Protein AF-A0A1M6JNC5-F1 (afdb_monomer_lite)

Radius of gyration: 17.77 Å; chains: 1; bounding box: 37×22×51 Å

Foldseek 3Di:
DVVVCVQPAALALVSLQVQLLVQLQVCLVVVLVVCCVPPVLADPDPLVVQLVVCVVVVDDSSVSNRVSSSVVSSCVSSVVSVVVNVVLVVDDPVPRDPNNVVVVVD

Organism: NCBI:txid1121331

pLDDT: mean 85.96, std 8.49, range [46.75, 94.5]

Structure (mmCIF, N/CA/C/O backbone):
data_AF-A0A1M6JNC5-F1
#
_entry.id   AF-A0A1M6JNC5-F1
#
loop_
_atom_site.group_PDB
_atom_site.id
_atom_site.type_symbol
_atom_site.label_atom_id
_atom_site.label_alt_id
_atom_site.label_comp_id
_atom_site.label_asym_id
_atom_site.label_entity_id
_atom_site.label_seq_id
_atom_site.pdbx_PDB_ins_code
_atom_site.Cartn_x
_atom_site.Cartn_y
_atom_site.Cartn_z
_atom_site.occupancy
_atom_site.B_iso_or_equiv
_atom_site.auth_seq_id
_atom_site.auth_comp_id
_atom_site.auth_asym_id
_atom_site.auth_atom_id
_atom_site.pdbx_PDB_model_num
ATOM 1 N N . MET A 1 1 ? 3.882 -0.858 10.719 1.00 71.88 1 MET A N 1
ATOM 2 C CA . MET A 1 1 ? 3.252 0.486 10.775 1.00 71.88 1 MET A CA 1
ATOM 3 C C . MET A 1 1 ? 1.769 0.416 11.145 1.00 71.88 1 MET A C 1
ATOM 5 O O . MET A 1 1 ? 1.401 0.972 12.169 1.00 71.88 1 MET A O 1
ATOM 9 N N . VAL A 1 2 ? 0.936 -0.320 10.399 1.00 75.81 2 VAL A N 1
ATOM 10 C CA . VAL A 1 2 ? -0.526 -0.422 10.629 1.00 75.81 2 VAL A CA 1
ATOM 11 C C . VAL A 1 2 ? -0.906 -0.848 12.048 1.00 75.81 2 VAL A C 1
ATOM 13 O O . VAL A 1 2 ? -1.680 -0.160 12.700 1.00 75.81 2 VAL A O 1
ATOM 16 N N . GLY A 1 3 ? -0.304 -1.922 12.569 1.00 76.12 3 GLY A N 1
ATOM 17 C CA . GLY A 1 3 ? -0.584 -2.394 13.932 1.00 76.12 3 GLY A CA 1
ATOM 18 C C . GLY A 1 3 ? -0.205 -1.388 15.027 1.00 76.12 3 GLY A C 1
ATOM 19 O O . GLY A 1 3 ? -0.881 -1.300 16.047 1.00 76.12 3 GLY A O 1
ATOM 20 N N . PHE A 1 4 ? 0.826 -0.567 14.801 1.00 80.50 4 PHE A N 1
ATOM 21 C CA . PHE A 1 4 ? 1.192 0.506 15.728 1.00 80.50 4 PHE A CA 1
ATOM 22 C C . PHE A 1 4 ? 0.156 1.635 15.709 1.00 80.50 4 PHE A C 1
ATOM 24 O O . PHE A 1 4 ? -0.267 2.097 16.768 1.00 80.50 4 PHE A O 1
ATOM 31 N N . ILE A 1 5 ? -0.303 2.028 14.514 1.00 78.38 5 ILE A N 1
ATOM 32 C CA . ILE A 1 5 ? -1.360 3.033 14.346 1.00 78.38 5 ILE A CA 1
ATOM 33 C C . ILE A 1 5 ? -2.663 2.539 14.980 1.00 78.38 5 ILE A C 1
ATOM 35 O O . ILE A 1 5 ? -3.257 3.271 15.760 1.00 78.38 5 ILE A O 1
ATOM 39 N N . ALA A 1 6 ? -3.060 1.288 14.743 1.00 75.44 6 ALA A N 1
ATOM 40 C CA . ALA A 1 6 ? -4.273 0.704 15.319 1.00 75.44 6 ALA A CA 1
ATOM 41 C C . ALA A 1 6 ? -4.226 0.571 16.851 1.00 75.44 6 ALA A C 1
ATOM 43 O O . ALA A 1 6 ? -5.256 0.660 17.516 1.00 75.44 6 ALA A O 1
ATOM 44 N N . LYS A 1 7 ? -3.034 0.375 17.430 1.00 73.31 7 LYS A N 1
ATOM 45 C CA . LYS A 1 7 ? -2.858 0.327 18.886 1.00 73.31 7 LYS A CA 1
ATOM 46 C C . LYS A 1 7 ? -2.895 1.725 19.509 1.00 73.31 7 LYS A C 1
ATOM 48 O O . LYS A 1 7 ? -3.503 1.892 20.564 1.00 73.31 7 LYS A O 1
ATOM 53 N N . LYS A 1 8 ? -2.253 2.715 18.877 1.00 75.50 8 LYS A N 1
ATOM 54 C CA . LYS A 1 8 ? -2.064 4.069 19.431 1.00 75.50 8 LYS A CA 1
ATOM 55 C C . LYS A 1 8 ? -3.208 5.037 19.110 1.00 75.50 8 LYS A C 1
ATOM 57 O O . LYS A 1 8 ? -3.506 5.900 19.930 1.00 75.50 8 LYS A O 1
ATOM 62 N N . PHE A 1 9 ? -3.845 4.889 17.953 1.00 73.75 9 PHE A N 1
ATOM 63 C CA . PHE A 1 9 ? -4.927 5.743 17.471 1.00 73.75 9 PHE A CA 1
ATOM 64 C C . PHE A 1 9 ? -6.234 4.964 17.338 1.00 73.75 9 PHE A C 1
ATOM 66 O O . PHE A 1 9 ? -6.260 3.740 17.217 1.00 73.75 9 PHE A O 1
ATOM 73 N N . VAL A 1 10 ? -7.343 5.698 17.353 1.00 79.00 10 VAL A N 1
ATOM 74 C CA . VAL A 1 10 ? -8.673 5.140 17.114 1.00 79.00 10 VAL A CA 1
ATOM 75 C C . VAL A 1 10 ? -8.785 4.768 15.640 1.00 79.00 10 VAL A C 1
ATOM 77 O O . VAL A 1 10 ? -8.559 5.606 14.769 1.00 79.00 10 VAL A O 1
ATOM 80 N N . TRP A 1 11 ? -9.172 3.527 15.347 1.00 82.44 11 TRP A N 1
ATOM 81 C CA . TRP A 1 11 ? -9.404 3.092 13.971 1.00 82.44 11 TRP A CA 1
ATOM 82 C C . TRP A 1 11 ? -10.770 3.577 13.469 1.00 82.44 11 TRP A C 1
ATOM 84 O O . TRP A 1 11 ? -11.783 2.883 13.545 1.00 82.44 11 TRP A O 1
ATOM 94 N N . ASN A 1 12 ? -10.806 4.817 13.000 1.00 85.12 12 ASN A N 1
ATOM 95 C CA . ASN A 1 12 ? -11.956 5.480 12.388 1.00 85.12 12 ASN A CA 1
ATOM 96 C C . ASN A 1 12 ? -11.711 5.710 10.885 1.00 85.12 12 ASN A C 1
ATOM 98 O O . ASN A 1 12 ? -10.595 5.540 10.398 1.00 85.12 12 ASN A O 1
ATOM 102 N N . PHE A 1 13 ? -12.757 6.086 10.140 1.00 86.44 13 PHE A N 1
ATOM 103 C CA . PHE A 1 13 ? -12.709 6.182 8.673 1.00 86.44 13 PHE A CA 1
ATOM 104 C C . PHE A 1 13 ? -11.536 7.037 8.163 1.00 86.44 13 PHE A C 1
ATOM 106 O O . PHE A 1 13 ? -10.804 6.613 7.273 1.00 86.44 13 PHE A O 1
ATOM 113 N N . LYS A 1 14 ? -11.299 8.204 8.781 1.00 87.94 14 LYS A N 1
ATOM 114 C CA . LYS A 1 14 ? -10.182 9.095 8.423 1.00 87.94 14 LYS A CA 1
ATOM 115 C C . LYS A 1 14 ? -8.821 8.424 8.633 1.00 87.94 14 LYS A C 1
ATOM 117 O O . LYS A 1 14 ? -7.984 8.463 7.738 1.00 87.94 14 LYS A O 1
ATOM 122 N N . THR A 1 15 ? -8.612 7.774 9.780 1.00 88.12 15 THR A N 1
ATOM 123 C CA . THR A 1 15 ? -7.357 7.067 10.085 1.00 88.12 15 THR A CA 1
ATOM 124 C C . THR A 1 15 ? -7.132 5.899 9.129 1.00 88.12 15 THR A C 1
ATOM 126 O O . THR A 1 15 ? -6.017 5.726 8.643 1.00 88.12 15 THR A O 1
ATOM 129 N N . ALA A 1 16 ? -8.182 5.137 8.808 1.00 89.19 16 ALA A N 1
ATOM 130 C CA . ALA A 1 16 ? -8.119 4.040 7.847 1.00 89.19 16 ALA A CA 1
ATOM 131 C C . ALA A 1 16 ? -7.736 4.529 6.441 1.00 89.19 16 ALA A C 1
ATOM 133 O O . ALA A 1 16 ? -6.817 3.979 5.835 1.00 89.19 16 ALA A O 1
ATOM 134 N N . LEU A 1 17 ? -8.381 5.596 5.958 1.00 92.44 17 LEU A N 1
ATOM 135 C CA . LEU A 1 17 ? -8.094 6.190 4.652 1.00 92.44 17 LEU A CA 1
ATOM 136 C C . LEU A 1 17 ? -6.652 6.709 4.574 1.00 92.44 17 LEU A C 1
ATOM 138 O O . LEU A 1 17 ? -5.902 6.303 3.692 1.00 92.44 17 LEU A O 1
ATOM 142 N N . ILE A 1 18 ? -6.231 7.545 5.528 1.00 91.88 18 ILE A N 1
ATOM 143 C CA . ILE A 1 18 ? -4.876 8.123 5.551 1.00 91.88 18 ILE A CA 1
ATOM 144 C C . ILE A 1 18 ? -3.815 7.021 5.657 1.00 91.88 18 ILE A C 1
ATOM 146 O O . ILE A 1 18 ? -2.809 7.057 4.951 1.00 91.88 18 ILE A O 1
ATOM 150 N N . THR A 1 19 ? -4.047 6.012 6.501 1.00 91.31 19 THR A N 1
ATOM 151 C CA . THR A 1 19 ? -3.116 4.885 6.643 1.00 91.31 19 THR A CA 1
ATOM 152 C C . THR A 1 19 ? -2.992 4.108 5.332 1.00 91.31 19 THR A C 1
ATOM 154 O O . THR A 1 19 ? -1.874 3.818 4.913 1.00 91.31 19 THR A O 1
ATOM 157 N N . GLY A 1 20 ? -4.108 3.821 4.655 1.00 92.19 20 GLY A N 1
ATOM 158 C CA . GLY A 1 20 ? -4.113 3.157 3.349 1.00 92.19 20 GLY A CA 1
ATOM 159 C C . GLY A 1 20 ? -3.320 3.920 2.285 1.00 92.19 20 GLY A C 1
ATOM 160 O O . GLY A 1 20 ? -2.449 3.334 1.640 1.00 92.19 20 GLY A O 1
ATOM 161 N N . LEU A 1 21 ? -3.542 5.234 2.188 1.00 93.31 21 LEU A N 1
ATOM 162 C CA . LEU A 1 21 ? -2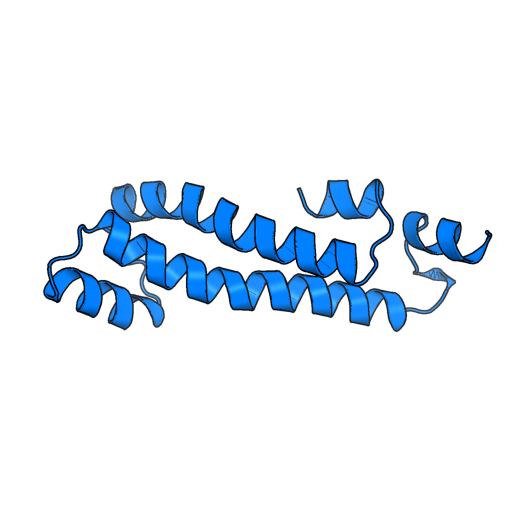.853 6.125 1.245 1.00 93.31 21 LEU A CA 1
ATOM 163 C C . LEU A 1 21 ? -1.338 6.208 1.491 1.00 93.31 21 LEU A C 1
ATOM 165 O O . LEU A 1 21 ? -0.539 6.189 0.555 1.00 93.31 21 LEU A O 1
ATOM 169 N N . ILE A 1 22 ? -0.911 6.269 2.753 1.00 93.12 22 ILE A N 1
ATOM 170 C CA . ILE A 1 22 ? 0.522 6.269 3.083 1.00 93.12 22 ILE A CA 1
ATOM 171 C C . ILE A 1 22 ? 1.143 4.927 2.686 1.00 93.12 22 ILE A C 1
ATOM 173 O O . ILE A 1 22 ? 2.194 4.873 2.041 1.00 93.12 22 ILE A O 1
ATOM 177 N N . LEU A 1 23 ? 0.482 3.820 3.031 1.00 92.12 23 LEU A N 1
ATOM 178 C CA . LEU A 1 23 ? 0.979 2.486 2.712 1.00 92.12 23 LEU A CA 1
ATOM 179 C C . LEU A 1 23 ? 1.094 2.249 1.207 1.00 92.12 23 LEU A C 1
ATOM 181 O O . LEU A 1 23 ? 1.980 1.482 0.806 1.00 92.12 23 LEU A O 1
ATOM 185 N N . SER A 1 24 ? 0.200 2.833 0.401 1.00 92.94 24 SER A N 1
ATOM 186 C CA . SER A 1 24 ? 0.192 2.645 -1.050 1.00 92.94 24 SER A CA 1
ATOM 187 C C . SER A 1 24 ? 1.369 3.298 -1.755 1.00 92.94 24 SER A C 1
ATOM 189 O O . SER A 1 24 ? 1.700 2.888 -2.858 1.00 92.94 24 SER A O 1
ATOM 191 N N . ILE A 1 25 ? 2.029 4.265 -1.115 1.00 91.81 25 ILE A N 1
ATOM 192 C CA . ILE A 1 25 ? 3.250 4.892 -1.632 1.00 91.81 25 ILE A CA 1
ATOM 193 C C . ILE A 1 25 ? 4.483 4.204 -1.041 1.00 91.81 25 ILE A C 1
ATOM 195 O O . ILE A 1 25 ? 5.394 3.817 -1.770 1.00 91.81 25 ILE A O 1
ATOM 199 N N . VAL A 1 26 ? 4.497 3.990 0.279 1.00 92.94 26 VAL A N 1
ATOM 200 C CA . VAL A 1 26 ? 5.669 3.453 0.990 1.00 9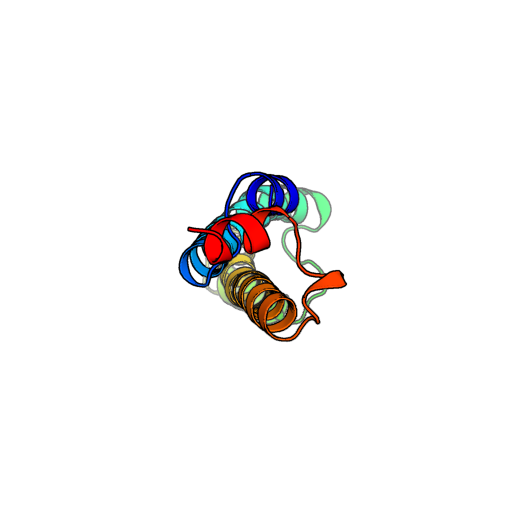2.94 26 VAL A CA 1
ATOM 201 C C . VAL A 1 26 ? 6.036 2.044 0.518 1.00 92.94 26 VAL A C 1
ATOM 203 O O . VAL A 1 26 ? 7.218 1.737 0.377 1.00 92.94 26 VAL A O 1
ATOM 206 N N . ALA A 1 27 ? 5.054 1.177 0.243 1.00 91.62 27 ALA A N 1
ATOM 207 C CA . ALA A 1 27 ? 5.373 -0.182 -0.199 1.00 91.62 27 ALA A CA 1
ATOM 208 C C . ALA A 1 27 ? 5.980 -0.244 -1.603 1.00 91.62 27 ALA A C 1
ATOM 210 O O . ALA A 1 27 ? 7.036 -0.858 -1.732 1.00 91.62 27 ALA A O 1
ATOM 211 N N . PRO A 1 28 ? 5.404 0.391 -2.640 1.00 90.50 28 PRO A N 1
ATOM 212 C CA . PRO A 1 28 ? 6.056 0.470 -3.942 1.00 90.50 28 PRO A CA 1
ATOM 213 C C . PRO A 1 28 ? 7.402 1.184 -3.896 1.00 90.50 28 PRO A C 1
ATOM 215 O O . PRO A 1 28 ? 8.298 0.789 -4.634 1.00 90.50 28 PRO A O 1
ATOM 218 N N . LEU A 1 29 ? 7.581 2.189 -3.034 1.00 92.12 29 LEU A N 1
ATOM 219 C CA . LEU A 1 29 ? 8.847 2.921 -2.932 1.00 92.12 29 LEU A CA 1
ATOM 220 C C . LEU A 1 29 ? 10.009 2.024 -2.495 1.00 92.12 29 LEU A C 1
ATOM 222 O O . LEU A 1 29 ? 11.104 2.148 -3.030 1.00 92.12 29 LEU A O 1
ATOM 226 N N . ILE A 1 30 ? 9.763 1.092 -1.573 1.00 92.00 30 ILE A N 1
ATOM 227 C CA . ILE A 1 30 ? 10.773 0.125 -1.115 1.00 92.00 30 ILE A CA 1
ATOM 228 C C . ILE A 1 30 ? 10.807 -1.104 -2.036 1.00 92.00 30 ILE A C 1
ATOM 230 O O . ILE A 1 30 ? 11.873 -1.608 -2.384 1.00 92.00 30 ILE A O 1
ATOM 234 N N . GLY A 1 31 ? 9.640 -1.583 -2.470 1.00 88.31 31 GLY A N 1
ATOM 235 C CA . GLY A 1 31 ? 9.508 -2.801 -3.267 1.00 88.31 31 GLY A CA 1
ATOM 236 C C . GLY A 1 31 ? 9.923 -2.649 -4.731 1.00 88.31 31 GLY A C 1
ATOM 237 O O . GLY A 1 31 ? 10.294 -3.636 -5.361 1.00 88.31 31 GLY A O 1
ATOM 238 N N . THR A 1 32 ? 9.881 -1.441 -5.299 1.00 90.94 32 THR A N 1
ATOM 239 C CA . THR A 1 32 ? 10.267 -1.217 -6.701 1.00 90.94 32 THR A CA 1
ATOM 240 C C . THR A 1 32 ? 11.776 -1.298 -6.913 1.00 90.94 32 THR A C 1
ATOM 242 O O . THR A 1 32 ? 12.158 -2.058 -7.796 1.00 90.94 32 THR A O 1
ATOM 245 N N . PRO A 1 33 ? 12.645 -0.634 -6.122 1.00 89.69 33 PRO A N 1
ATOM 246 C CA . PRO A 1 33 ? 14.093 -0.824 -6.226 1.00 89.69 33 PRO A CA 1
ATOM 247 C C . PRO A 1 33 ? 14.499 -2.295 -6.105 1.00 89.69 33 PRO A C 1
ATOM 249 O O . PRO A 1 33 ? 15.225 -2.806 -6.952 1.00 89.69 33 PRO A O 1
ATOM 252 N N . ILE A 1 34 ? 13.956 -2.997 -5.103 1.00 90.19 34 ILE A N 1
ATOM 253 C CA . ILE A 1 34 ? 14.218 -4.426 -4.893 1.00 90.19 34 ILE A CA 1
ATOM 254 C C . ILE A 1 34 ? 13.730 -5.231 -6.100 1.00 90.19 34 ILE A C 1
ATOM 256 O O . ILE A 1 34 ? 14.461 -6.057 -6.630 1.00 90.19 34 ILE A O 1
ATOM 260 N N . GLY A 1 35 ? 12.511 -4.971 -6.576 1.00 87.38 35 GLY A N 1
ATOM 261 C CA . GLY A 1 35 ? 11.945 -5.706 -7.703 1.00 87.38 35 GLY A CA 1
ATOM 262 C C . GLY A 1 35 ? 12.659 -5.449 -9.032 1.00 87.38 35 GLY A C 1
ATOM 263 O O . GLY A 1 35 ? 12.754 -6.351 -9.858 1.00 87.38 35 GLY A O 1
ATOM 264 N N . VAL A 1 36 ? 13.190 -4.244 -9.236 1.00 90.31 36 VAL A N 1
ATOM 265 C CA . VAL A 1 36 ? 14.034 -3.928 -10.395 1.00 90.31 36 VAL A CA 1
ATOM 266 C C . VAL A 1 36 ? 15.375 -4.647 -10.290 1.00 90.31 36 VAL A C 1
ATOM 268 O O . VAL A 1 36 ? 15.827 -5.208 -11.282 1.00 90.31 36 VAL A O 1
ATOM 271 N N . TRP A 1 37 ? 15.982 -4.682 -9.103 1.00 90.06 37 TRP A N 1
ATOM 272 C CA . TRP A 1 37 ? 17.273 -5.336 -8.892 1.00 90.06 37 TRP A CA 1
ATOM 273 C C . TRP A 1 37 ? 17.196 -6.865 -9.006 1.00 90.06 37 TRP A C 1
ATOM 275 O O . TRP A 1 37 ? 18.036 -7.468 -9.664 1.00 90.06 37 TRP A O 1
ATOM 285 N N . VAL A 1 38 ? 16.173 -7.489 -8.413 1.00 90.88 38 VAL A N 1
ATOM 286 C CA . VAL A 1 38 ? 16.021 -8.956 -8.392 1.00 90.88 38 VAL A CA 1
ATOM 287 C C . VAL A 1 38 ? 15.392 -9.489 -9.681 1.00 90.88 38 V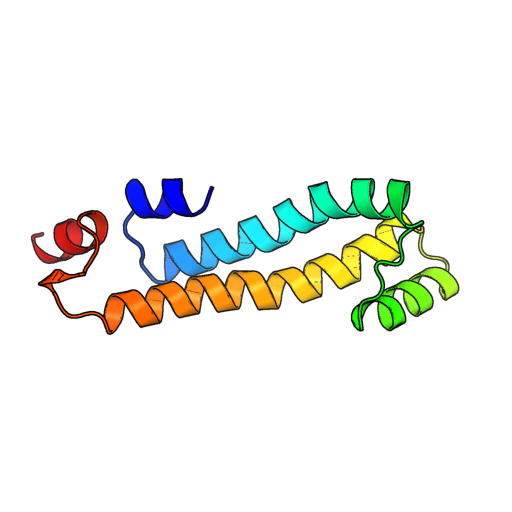AL A C 1
ATOM 289 O O . VAL A 1 38 ? 15.837 -10.508 -10.198 1.00 90.88 38 VAL A O 1
ATOM 292 N N . TYR A 1 39 ? 14.356 -8.822 -10.200 1.00 86.56 39 TYR A N 1
ATOM 293 C CA . TYR A 1 39 ? 13.527 -9.352 -11.291 1.00 86.56 39 TYR A CA 1
ATOM 294 C C . TYR A 1 39 ? 13.602 -8.528 -12.585 1.00 86.56 39 TYR A C 1
ATOM 296 O O . TYR A 1 39 ? 12.824 -8.737 -13.514 1.00 86.56 39 TYR A O 1
ATOM 304 N N . GLY A 1 40 ? 14.490 -7.532 -12.655 1.00 84.81 40 GLY A N 1
ATOM 305 C CA . GLY A 1 40 ? 14.605 -6.663 -13.829 1.00 84.81 40 GLY A CA 1
ATOM 306 C C . GLY A 1 40 ? 13.371 -5.789 -14.079 1.00 84.81 40 GLY A C 1
ATOM 307 O O . GLY A 1 40 ? 13.216 -5.265 -15.179 1.00 84.81 40 GLY A O 1
ATOM 308 N N . GLY A 1 41 ? 12.488 -5.637 -13.084 1.00 81.69 41 GLY A N 1
ATOM 309 C CA . GLY A 1 41 ? 11.289 -4.792 -13.133 1.00 81.69 41 GLY A CA 1
ATOM 310 C C . GLY A 1 41 ? 9.975 -5.530 -13.407 1.00 81.69 41 GLY A C 1
ATOM 311 O O . GLY A 1 41 ? 8.915 -4.977 -13.126 1.00 81.69 41 GLY A O 1
ATOM 312 N N . LEU A 1 42 ? 10.022 -6.783 -13.868 1.00 85.94 42 LEU A N 1
ATOM 313 C CA . LEU A 1 42 ? 8.839 -7.619 -14.106 1.00 85.94 42 LEU A CA 1
ATOM 314 C C . LEU A 1 42 ? 8.690 -8.623 -12.965 1.00 85.94 42 LEU A C 1
ATOM 316 O O . LEU A 1 42 ? 9.645 -9.311 -12.632 1.00 85.94 42 LEU A O 1
ATOM 320 N N . THR A 1 43 ? 7.522 -8.695 -12.337 1.00 80.25 43 THR A N 1
ATOM 321 C CA . THR A 1 43 ? 7.304 -9.484 -11.110 1.00 80.25 43 THR A CA 1
ATOM 322 C C . THR A 1 43 ? 6.404 -10.712 -11.284 1.00 80.25 43 THR A C 1
ATOM 324 O O . THR A 1 43 ? 6.088 -11.376 -10.302 1.00 80.25 43 THR A O 1
ATOM 327 N N . GLY A 1 44 ? 6.003 -11.037 -12.512 1.00 81.00 44 GLY A N 1
ATOM 328 C CA . GLY A 1 44 ? 5.101 -12.140 -12.846 1.00 81.00 44 GLY A CA 1
ATOM 329 C C . GLY A 1 44 ? 3.622 -11.848 -12.572 1.00 81.00 44 GLY A C 1
ATOM 330 O O . GLY A 1 44 ? 2.841 -12.780 -12.402 1.00 81.00 44 GLY A O 1
ATOM 331 N N . THR A 1 45 ? 3.219 -10.579 -12.486 1.00 84.25 45 THR A N 1
ATOM 332 C CA . THR A 1 45 ? 1.843 -10.179 -12.141 1.00 84.25 45 THR A CA 1
ATOM 333 C C . THR A 1 45 ? 1.093 -9.617 -13.348 1.00 84.25 45 THR A C 1
ATOM 335 O O . THR A 1 45 ? 1.696 -9.142 -14.303 1.00 84.25 45 THR A O 1
ATOM 338 N N . VAL A 1 46 ? -0.246 -9.590 -13.302 1.00 85.06 46 VAL A N 1
ATOM 339 C CA . VAL A 1 46 ? -1.079 -9.006 -14.381 1.00 85.06 46 VAL A CA 1
ATOM 340 C C . VAL A 1 46 ? -0.702 -7.543 -14.673 1.00 85.06 46 VAL A C 1
ATOM 342 O O . VAL A 1 46 ? -0.753 -7.092 -15.815 1.00 85.06 46 VAL A O 1
ATOM 345 N N . SER A 1 47 ? -0.248 -6.808 -13.654 1.00 84.81 47 SER A N 1
ATOM 346 C CA . SER A 1 47 ? 0.243 -5.432 -13.790 1.00 84.81 47 SER A CA 1
ATOM 347 C C . SER A 1 47 ? 1.484 -5.295 -14.678 1.00 84.81 47 SER A C 1
ATOM 349 O O . SER A 1 47 ? 1.765 -4.193 -15.145 1.00 84.81 47 SER A O 1
ATOM 351 N N . ASP A 1 48 ? 2.224 -6.376 -14.930 1.00 87.25 48 ASP A N 1
ATOM 352 C CA . ASP A 1 48 ? 3.439 -6.345 -15.745 1.00 87.25 48 ASP A CA 1
ATOM 353 C C . ASP A 1 48 ? 3.156 -6.061 -17.217 1.00 87.25 48 ASP A C 1
ATOM 355 O O . ASP A 1 48 ? 4.014 -5.513 -17.902 1.00 87.25 48 ASP A O 1
ATOM 359 N N . VAL A 1 49 ? 1.939 -6.339 -17.695 1.00 88.62 49 VAL A N 1
ATOM 360 C CA . VAL A 1 49 ? 1.498 -5.897 -19.027 1.00 88.62 49 VAL A CA 1
ATOM 361 C C . VAL A 1 49 ? 1.587 -4.371 -19.125 1.00 88.62 49 VAL A C 1
ATOM 363 O O . VAL A 1 49 ? 2.082 -3.830 -20.114 1.00 88.62 49 VAL A O 1
ATOM 366 N N . PHE A 1 50 ? 1.185 -3.669 -18.063 1.00 87.50 50 PHE A N 1
ATOM 367 C CA . PHE A 1 50 ? 1.265 -2.213 -17.992 1.00 87.50 50 PHE A CA 1
ATOM 368 C C . PHE A 1 50 ? 2.714 -1.725 -17.811 1.00 87.50 50 PHE A C 1
ATOM 370 O O . PHE A 1 50 ? 3.099 -0.722 -18.411 1.00 87.50 50 PHE A O 1
ATOM 377 N N . VAL A 1 51 ? 3.550 -2.469 -17.071 1.00 89.56 51 VAL A N 1
ATOM 378 C CA . VAL A 1 51 ? 5.004 -2.214 -16.964 1.00 89.56 51 VAL A CA 1
ATOM 379 C C . VAL A 1 51 ? 5.680 -2.312 -18.337 1.00 89.56 51 VAL A C 1
ATOM 381 O O . VAL A 1 51 ? 6.426 -1.415 -18.727 1.00 89.56 51 VAL A O 1
ATOM 384 N N . LEU A 1 52 ? 5.406 -3.380 -19.090 1.00 90.00 52 LEU A N 1
ATOM 385 C CA . LEU A 1 52 ? 5.935 -3.610 -20.437 1.00 90.00 52 LEU A CA 1
ATOM 386 C C . LEU A 1 52 ? 5.503 -2.513 -21.404 1.00 90.00 52 LEU A C 1
ATOM 388 O O . LEU A 1 52 ? 6.336 -1.992 -22.143 1.00 90.00 52 LEU A O 1
ATOM 392 N N . TRP A 1 53 ? 4.229 -2.126 -21.368 1.00 90.31 53 TRP A N 1
ATOM 393 C CA . TRP A 1 53 ? 3.723 -1.032 -22.189 1.00 90.31 53 TRP A CA 1
ATOM 394 C C . TRP A 1 53 ? 4.442 0.293 -21.884 1.00 90.31 53 TRP A C 1
ATOM 396 O O . TRP A 1 53 ? 4.934 0.946 -22.806 1.00 90.31 53 TRP A O 1
ATOM 406 N N . LEU A 1 54 ? 4.601 0.652 -20.605 1.00 88.75 54 LEU A N 1
ATOM 407 C CA . LEU A 1 54 ? 5.330 1.862 -20.198 1.00 88.75 54 LEU A CA 1
ATOM 408 C C . LEU A 1 54 ? 6.807 1.813 -20.610 1.00 88.75 54 LEU A C 1
ATOM 410 O O . LEU A 1 54 ? 7.339 2.804 -21.111 1.00 88.75 54 LEU A O 1
ATOM 414 N N . LYS A 1 55 ? 7.462 0.660 -20.445 1.00 90.31 55 LYS A N 1
ATOM 415 C CA . LYS A 1 55 ? 8.855 0.453 -20.863 1.00 90.31 55 LYS A CA 1
ATOM 416 C C . LYS A 1 55 ? 9.014 0.617 -22.378 1.00 90.31 55 LYS A C 1
ATOM 418 O O . LYS A 1 55 ? 9.916 1.322 -22.818 1.00 90.31 55 LYS A O 1
ATOM 423 N N . ASN A 1 56 ? 8.119 0.021 -23.169 1.00 90.50 56 ASN A N 1
ATOM 424 C CA . ASN A 1 56 ? 8.119 0.138 -24.633 1.00 90.50 56 ASN A CA 1
ATOM 425 C C . ASN A 1 56 ? 7.795 1.561 -25.111 1.00 90.50 56 ASN A C 1
ATOM 427 O O . ASN A 1 56 ? 8.233 1.961 -26.183 1.00 90.50 56 ASN A O 1
ATOM 431 N N . SER A 1 57 ? 7.084 2.340 -24.294 1.00 89.62 57 SER A N 1
ATOM 432 C CA . SER A 1 57 ? 6.810 3.764 -24.530 1.00 89.62 57 SER A CA 1
ATOM 433 C C . SER A 1 57 ? 8.004 4.675 -24.196 1.00 89.62 57 SER A C 1
ATOM 435 O O . SER A 1 57 ? 7.893 5.894 -24.299 1.00 89.62 57 SER A O 1
ATOM 437 N N . GLY A 1 58 ? 9.140 4.102 -23.777 1.00 88.88 58 GLY A N 1
ATOM 438 C CA . GLY A 1 58 ? 10.381 4.821 -23.477 1.00 88.88 58 GLY A CA 1
ATOM 439 C C . GLY A 1 58 ? 10.574 5.196 -22.004 1.00 88.88 58 GLY A C 1
ATOM 440 O O . GLY A 1 58 ? 11.539 5.886 -21.677 1.00 88.88 58 GLY A O 1
ATOM 441 N N . ALA A 1 59 ? 9.700 4.754 -21.091 1.00 90.06 59 ALA A N 1
ATOM 442 C CA . ALA A 1 59 ? 9.898 4.998 -19.663 1.00 90.06 59 ALA A CA 1
ATOM 443 C C . ALA A 1 59 ? 11.083 4.182 -19.115 1.00 90.06 59 ALA A C 1
ATOM 445 O O . ALA A 1 59 ? 11.316 3.037 -19.509 1.00 90.06 59 ALA A O 1
ATOM 446 N N . SER A 1 60 ? 11.804 4.748 -18.142 1.00 89.94 60 SER A N 1
ATOM 447 C CA . SER A 1 60 ? 12.853 4.010 -17.432 1.00 89.94 60 SER A CA 1
ATOM 448 C C . SER A 1 60 ? 12.269 2.773 -16.743 1.00 89.94 60 SER A C 1
ATOM 450 O O . SER A 1 60 ? 11.114 2.776 -16.313 1.00 89.94 60 SER A O 1
ATOM 452 N N . ILE A 1 61 ? 13.071 1.716 -16.582 1.00 88.50 61 ILE A N 1
ATOM 453 C CA . ILE A 1 61 ? 12.600 0.467 -15.963 1.00 88.50 61 ILE A CA 1
ATOM 454 C C . ILE A 1 61 ? 12.047 0.684 -14.549 1.00 88.50 61 ILE A C 1
ATOM 456 O O . ILE A 1 61 ? 11.087 0.031 -14.142 1.00 88.50 61 ILE A O 1
ATOM 460 N N . PHE A 1 62 ? 12.612 1.652 -13.824 1.00 88.12 62 PHE A N 1
ATOM 461 C CA . PHE A 1 62 ? 12.129 2.051 -12.513 1.00 88.12 62 PHE A CA 1
ATOM 462 C C . PHE A 1 62 ? 10.740 2.680 -12.602 1.00 88.12 62 PHE A C 1
ATOM 464 O O . PHE A 1 62 ? 9.821 2.192 -11.950 1.00 88.12 62 PHE A O 1
ATOM 471 N N . THR A 1 63 ? 10.555 3.705 -13.438 1.00 87.50 63 THR A N 1
ATOM 472 C CA . THR A 1 63 ? 9.262 4.389 -13.598 1.00 87.50 63 THR A CA 1
ATOM 473 C C . THR A 1 63 ? 8.191 3.439 -14.127 1.00 87.50 63 THR A C 1
ATOM 475 O O . THR A 1 63 ? 7.082 3.397 -13.590 1.00 87.50 63 THR A O 1
ATOM 478 N N . ALA A 1 64 ? 8.549 2.625 -15.122 1.00 90.38 64 ALA A N 1
ATOM 479 C CA . ALA A 1 64 ? 7.686 1.604 -15.697 1.00 90.38 64 ALA A CA 1
ATOM 480 C C . ALA A 1 64 ? 7.230 0.581 -14.648 1.00 90.38 64 ALA A C 1
ATOM 482 O O . ALA A 1 64 ? 6.087 0.151 -14.688 1.00 90.38 64 ALA A O 1
ATOM 483 N N . SER A 1 65 ? 8.085 0.229 -13.683 1.00 88.25 65 SER A N 1
ATOM 484 C CA . SER A 1 65 ? 7.738 -0.686 -12.586 1.00 88.25 65 SER A CA 1
ATOM 485 C C . SER A 1 65 ? 6.995 0.008 -11.440 1.00 88.25 65 SER A C 1
ATOM 487 O O . SER A 1 65 ? 6.170 -0.610 -10.769 1.00 88.25 65 SER A O 1
ATOM 489 N N . PHE A 1 66 ? 7.289 1.283 -11.187 1.00 89.50 66 PHE A N 1
ATOM 490 C CA . PHE A 1 66 ? 6.793 2.036 -10.037 1.00 89.50 66 PHE A CA 1
ATOM 491 C C . PHE A 1 66 ? 5.333 2.460 -10.199 1.00 89.50 66 PHE A C 1
ATOM 493 O O . PHE A 1 66 ? 4.529 2.243 -9.292 1.00 89.50 66 PHE A O 1
ATOM 500 N N . ILE A 1 67 ? 4.976 3.033 -11.355 1.00 90.62 67 ILE A N 1
ATOM 501 C CA . ILE A 1 67 ? 3.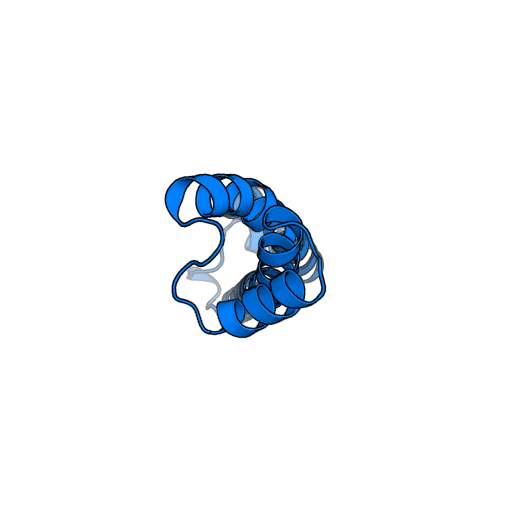626 3.564 -11.608 1.00 90.62 67 ILE A CA 1
ATOM 502 C C . ILE A 1 67 ? 2.559 2.466 -11.469 1.00 90.62 67 ILE A C 1
ATOM 504 O O . ILE A 1 67 ? 1.637 2.641 -10.666 1.00 90.62 67 ILE A O 1
ATOM 508 N N . PRO A 1 68 ? 2.676 1.306 -12.147 1.00 90.88 68 PRO A N 1
ATOM 509 C CA . PRO A 1 68 ? 1.677 0.244 -12.037 1.00 90.88 68 PRO A CA 1
ATOM 510 C C . PRO A 1 68 ? 1.568 -0.287 -10.604 1.00 90.88 68 PRO A C 1
ATOM 512 O O . PRO A 1 68 ? 0.471 -0.564 -10.117 1.00 90.88 68 PRO A O 1
ATOM 515 N N . LYS A 1 69 ? 2.703 -0.379 -9.893 1.00 90.94 69 LYS A N 1
ATOM 516 C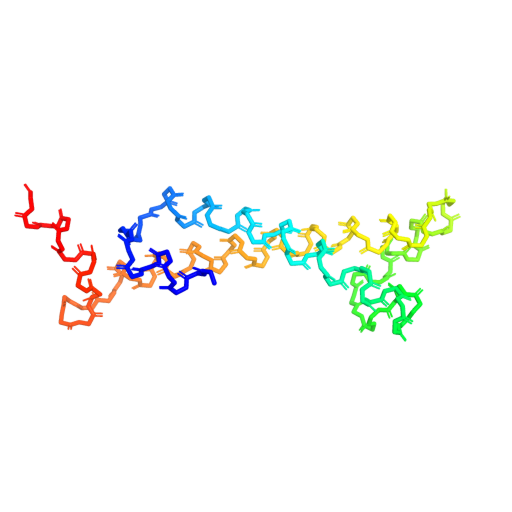 CA . LYS A 1 69 ? 2.738 -0.824 -8.497 1.00 90.94 69 LYS A CA 1
ATOM 517 C C . LYS A 1 69 ? 2.046 0.162 -7.570 1.00 90.94 69 LYS A C 1
ATOM 519 O O . LYS A 1 69 ? 1.322 -0.306 -6.696 1.00 90.94 69 LYS A O 1
ATOM 524 N N . ILE A 1 70 ? 2.208 1.475 -7.755 1.00 92.19 70 ILE A N 1
ATOM 525 C CA . ILE A 1 70 ? 1.447 2.479 -6.997 1.00 92.19 70 ILE A CA 1
ATOM 526 C C . ILE A 1 70 ? -0.050 2.290 -7.200 1.00 92.19 70 ILE A C 1
ATOM 528 O O . ILE A 1 70 ? -0.768 2.192 -6.210 1.00 92.19 70 ILE A O 1
ATOM 532 N N . PHE A 1 71 ? -0.520 2.186 -8.444 1.00 90.94 71 PHE A N 1
ATOM 533 C CA . PHE A 1 71 ? -1.951 2.021 -8.717 1.00 90.94 71 PHE A CA 1
ATOM 534 C C . PHE A 1 71 ? -2.518 0.749 -8.082 1.00 90.94 71 PHE A C 1
ATOM 536 O O . PHE A 1 71 ? -3.540 0.801 -7.396 1.00 90.94 71 PHE A O 1
ATOM 543 N N . ASN A 1 72 ? -1.823 -0.381 -8.237 1.00 90.94 72 ASN A N 1
ATOM 544 C CA . ASN A 1 72 ? -2.259 -1.643 -7.645 1.00 90.94 72 ASN A CA 1
ATOM 545 C C . ASN A 1 72 ? -2.275 -1.579 -6.106 1.00 90.94 72 ASN A C 1
ATOM 547 O O . ASN A 1 72 ? -3.246 -1.973 -5.464 1.00 90.94 72 ASN A O 1
ATOM 551 N N . ASN A 1 73 ? -1.219 -1.019 -5.504 1.00 92.62 73 ASN A N 1
ATOM 552 C CA . ASN A 1 73 ? -1.106 -0.878 -4.051 1.00 92.62 73 ASN A CA 1
ATOM 553 C C . ASN A 1 73 ? -2.092 0.147 -3.482 1.00 92.62 73 ASN A C 1
ATOM 555 O O . ASN A 1 73 ? -2.498 0.019 -2.330 1.00 92.62 73 ASN A O 1
ATOM 559 N N . PHE A 1 74 ? -2.468 1.163 -4.257 1.00 93.56 74 PHE A N 1
ATOM 560 C CA . PHE A 1 74 ? -3.476 2.143 -3.871 1.00 93.56 74 PHE A CA 1
ATOM 561 C C . PHE A 1 74 ? -4.820 1.474 -3.633 1.00 93.56 74 PHE A C 1
ATOM 563 O O . PHE A 1 74 ? -5.400 1.655 -2.559 1.00 93.56 74 PHE A O 1
ATOM 570 N N . TRP A 1 75 ? -5.274 0.662 -4.589 1.00 92.19 75 TRP A N 1
ATOM 571 C CA . TRP A 1 75 ? -6.534 -0.060 -4.462 1.00 92.19 75 TRP A CA 1
ATOM 572 C C . TRP A 1 75 ? -6.486 -1.085 -3.327 1.00 92.19 75 TRP A C 1
ATOM 574 O O . TRP A 1 75 ? -7.333 -1.057 -2.433 1.00 92.19 75 TRP A O 1
ATOM 584 N N . ASP A 1 76 ? -5.447 -1.920 -3.307 1.00 92.19 76 ASP A N 1
ATOM 585 C CA . ASP A 1 76 ? -5.279 -2.983 -2.314 1.00 92.19 76 ASP A CA 1
ATOM 586 C C . ASP A 1 76 ? -5.220 -2.444 -0.873 1.00 92.19 76 ASP A C 1
ATOM 588 O O . ASP A 1 76 ? -5.999 -2.845 -0.003 1.00 92.19 76 ASP A O 1
ATOM 592 N N . LYS A 1 77 ? -4.340 -1.473 -0.602 1.00 93.00 77 LYS A N 1
ATOM 593 C CA . LYS A 1 77 ? -4.075 -1.017 0.773 1.00 93.00 77 LYS A CA 1
ATOM 594 C C . LYS A 1 77 ? -5.121 -0.053 1.291 1.00 93.00 77 LYS A C 1
ATOM 596 O O . LYS A 1 77 ? -5.445 -0.104 2.480 1.00 93.00 77 LYS A O 1
ATOM 601 N N . THR A 1 78 ? -5.665 0.803 0.429 1.00 93.62 78 THR A N 1
ATOM 602 C CA . THR A 1 78 ? -6.785 1.670 0.811 1.00 93.62 78 THR A CA 1
ATOM 603 C C . THR A 1 78 ? -8.035 0.832 1.040 1.00 93.62 78 THR A C 1
ATOM 605 O O . THR A 1 78 ? -8.656 0.954 2.098 1.00 93.62 78 THR A O 1
ATOM 608 N N . GLY A 1 79 ? -8.349 -0.085 0.118 1.00 93.69 79 GLY A N 1
ATOM 609 C CA . GLY A 1 79 ? -9.471 -1.012 0.247 1.00 93.69 79 GLY A CA 1
ATOM 610 C C . GLY A 1 79 ? -9.376 -1.856 1.515 1.00 93.69 79 GLY A C 1
ATOM 611 O O . GLY A 1 79 ? -10.311 -1.869 2.314 1.00 93.69 79 GLY A O 1
ATOM 612 N N . THR A 1 80 ? -8.218 -2.469 1.773 1.00 94.50 80 THR A N 1
ATOM 613 C CA . THR A 1 80 ? -8.008 -3.298 2.969 1.00 94.50 80 THR A CA 1
ATOM 614 C C . THR A 1 80 ? -8.129 -2.490 4.265 1.00 94.50 80 THR A C 1
ATOM 616 O O . THR A 1 80 ? -8.762 -2.949 5.214 1.00 94.50 80 THR A O 1
ATOM 619 N N . CYS A 1 81 ? -7.601 -1.261 4.335 1.00 92.25 81 CYS A N 1
ATOM 620 C CA . CYS A 1 81 ? -7.740 -0.436 5.544 1.00 92.25 81 CYS A CA 1
ATOM 621 C C . CYS A 1 81 ? -9.200 -0.036 5.819 1.00 92.25 81 CYS A C 1
ATOM 623 O O . CYS A 1 81 ? -9.639 -0.044 6.977 1.00 92.25 81 CYS A O 1
ATOM 625 N N . LEU A 1 82 ? -9.957 0.293 4.768 1.00 93.25 82 LEU A N 1
ATOM 626 C CA . LEU A 1 82 ? -11.388 0.590 4.867 1.00 93.25 82 LEU A CA 1
ATOM 627 C C . LEU A 1 82 ? -12.205 -0.656 5.236 1.00 93.25 82 LEU A C 1
ATOM 629 O O . LEU A 1 82 ? -13.119 -0.566 6.057 1.00 93.25 82 LEU A O 1
ATOM 633 N N . LEU A 1 83 ? -11.833 -1.822 4.708 1.00 93.75 83 LEU A N 1
ATOM 634 C CA . LEU A 1 83 ? -12.425 -3.107 5.068 1.00 93.75 83 LEU A CA 1
ATOM 635 C C . LEU A 1 83 ? -12.210 -3.403 6.557 1.00 93.75 83 LEU A C 1
ATOM 637 O O . LEU A 1 83 ? -13.163 -3.746 7.253 1.00 93.75 83 LEU A O 1
ATOM 641 N N . VAL A 1 84 ? -11.004 -3.178 7.089 1.00 91.69 84 VAL A N 1
ATOM 642 C CA . VAL A 1 84 ? -10.728 -3.308 8.533 1.00 91.69 84 VAL A CA 1
ATOM 643 C C . VAL A 1 84 ? -11.601 -2.355 9.359 1.00 91.69 84 VAL A C 1
ATOM 645 O O . VAL A 1 84 ? -12.115 -2.746 10.407 1.00 91.69 84 VAL A O 1
ATOM 648 N N . TYR A 1 85 ? -11.830 -1.125 8.890 1.00 90.50 85 TYR A N 1
ATOM 649 C CA . TYR A 1 85 ? -12.765 -0.206 9.548 1.00 90.50 85 TYR A CA 1
ATOM 650 C C . TYR A 1 85 ? -14.202 -0.755 9.572 1.00 90.50 85 TYR A C 1
ATOM 652 O O . TYR A 1 85 ? -14.845 -0.736 10.627 1.00 90.50 85 TYR A O 1
ATOM 660 N N . ALA A 1 86 ? -14.691 -1.287 8.450 1.00 91.19 86 ALA A N 1
ATOM 661 C CA . ALA A 1 86 ? -16.014 -1.905 8.375 1.00 91.19 86 ALA A CA 1
ATOM 662 C C . ALA A 1 86 ? -16.128 -3.134 9.297 1.00 91.19 86 ALA A C 1
ATOM 664 O O . ALA A 1 86 ? -17.106 -3.253 10.038 1.00 91.19 86 ALA A O 1
ATOM 665 N N . LEU A 1 87 ? -15.099 -3.988 9.332 1.00 91.44 87 LEU A N 1
ATOM 666 C CA . LEU A 1 87 ? -15.027 -5.146 10.228 1.00 91.44 87 LEU A CA 1
ATOM 667 C C . LEU A 1 87 ? -15.104 -4.731 11.700 1.00 91.44 87 LEU A C 1
ATOM 669 O O . LEU A 1 87 ? -15.939 -5.249 12.437 1.00 91.44 87 LEU A O 1
ATOM 673 N N . ILE A 1 88 ? -14.301 -3.755 12.137 1.00 88.62 88 ILE A N 1
ATOM 674 C CA . ILE A 1 88 ? -14.321 -3.276 13.532 1.00 88.62 88 ILE A CA 1
ATOM 675 C C . ILE A 1 88 ? -15.701 -2.720 13.913 1.00 88.62 88 ILE A C 1
ATOM 677 O O . ILE A 1 88 ? -16.151 -2.884 15.054 1.00 88.62 88 ILE A O 1
ATOM 681 N N . LYS A 1 89 ? -16.401 -2.082 12.967 1.00 86.12 89 LYS A N 1
ATOM 682 C CA . LYS A 1 89 ? -17.767 -1.594 13.186 1.00 86.12 89 LYS A CA 1
ATOM 683 C C . LYS A 1 89 ? -18.753 -2.750 13.390 1.00 86.12 89 LYS A C 1
ATOM 685 O O . LYS A 1 89 ? -19.585 -2.649 14.294 1.00 86.12 89 LYS A O 1
ATOM 690 N N . ALA A 1 90 ? -18.622 -3.815 12.598 1.00 89.50 90 ALA A N 1
ATOM 691 C CA . ALA A 1 90 ? -19.468 -5.007 12.632 1.00 89.50 90 ALA A CA 1
ATOM 692 C C . ALA A 1 90 ? -19.186 -5.950 13.819 1.00 89.50 90 ALA A C 1
ATOM 694 O O . ALA A 1 90 ? -20.065 -6.717 14.205 1.00 89.50 90 ALA A O 1
ATOM 695 N N . LEU A 1 91 ? -17.993 -5.894 14.424 1.00 89.31 91 LEU A N 1
ATOM 696 C CA . LEU A 1 91 ? -17.640 -6.761 15.552 1.00 89.31 91 LEU A CA 1
ATOM 697 C C . LEU A 1 91 ? -18.540 -6.530 16.788 1.00 89.31 91 LEU A C 1
ATOM 699 O O . LEU A 1 91 ? -18.852 -5.3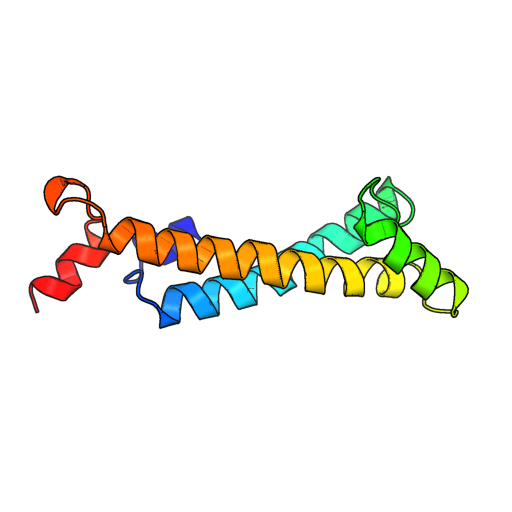82 17.124 1.00 89.31 91 LEU A O 1
ATOM 703 N N . PRO A 1 92 ? -18.893 -7.590 17.543 1.00 86.69 92 PRO A N 1
ATOM 704 C CA . PRO A 1 92 ? -19.527 -7.460 18.855 1.00 86.69 92 PRO A CA 1
ATOM 705 C C . PRO A 1 92 ? -18.631 -6.694 19.838 1.00 86.69 92 PRO A C 1
ATOM 707 O O . PRO A 1 92 ? -17.406 -6.811 19.787 1.00 86.69 92 PRO A O 1
ATOM 710 N N . ARG A 1 93 ? -19.224 -5.939 20.778 1.00 81.25 93 ARG A N 1
ATOM 711 C CA . ARG A 1 93 ? -18.484 -5.059 21.716 1.00 81.25 93 ARG A CA 1
ATOM 712 C C . ARG A 1 93 ? -17.332 -5.758 22.453 1.00 81.25 93 ARG A C 1
ATOM 714 O O . ARG A 1 93 ? -16.300 -5.130 22.648 1.00 81.25 93 ARG A O 1
ATOM 721 N N . GLN A 1 94 ? -17.493 -7.033 22.802 1.00 83.81 94 GLN A N 1
ATOM 722 C CA . GLN A 1 94 ? -16.492 -7.846 23.507 1.00 83.81 94 GLN A CA 1
ATOM 723 C C . GLN A 1 94 ? -15.183 -8.067 22.728 1.00 83.81 94 GLN A C 1
ATOM 725 O O . GLN A 1 94 ? -14.141 -8.265 23.340 1.00 83.81 94 GLN A O 1
ATOM 730 N N . TYR A 1 95 ? -15.220 -7.992 21.392 1.00 84.38 95 TYR A N 1
ATOM 731 C CA . TYR A 1 95 ? -14.050 -8.179 20.524 1.00 84.38 95 TYR A CA 1
ATOM 732 C C . TYR A 1 95 ? -13.548 -6.868 19.913 1.00 84.38 95 TYR A C 1
ATOM 734 O O . TYR A 1 95 ? -12.615 -6.872 19.108 1.00 84.38 95 TYR A O 1
ATOM 742 N N . LYS A 1 96 ? -14.159 -5.729 20.265 1.00 84.38 96 LYS A N 1
ATOM 743 C CA . LYS A 1 96 ? -13.689 -4.436 19.768 1.00 84.38 96 LYS A CA 1
ATOM 744 C C . LYS A 1 96 ? -12.366 -4.078 20.448 1.00 84.38 96 LYS A C 1
ATOM 746 O O . LYS A 1 96 ? -12.254 -4.211 21.666 1.00 84.38 96 LYS A O 1
ATOM 751 N N . PRO A 1 97 ? -11.371 -3.584 19.695 1.00 80.94 97 PRO A N 1
ATOM 752 C CA . PRO A 1 97 ? -10.087 -3.213 20.272 1.00 80.94 97 PRO A CA 1
ATOM 753 C C . PRO A 1 97 ? -10.260 -2.114 21.330 1.00 80.94 97 PRO A C 1
ATOM 755 O O . PRO A 1 97 ? -11.048 -1.183 21.145 1.00 80.94 97 PRO A O 1
ATOM 758 N N . SER A 1 98 ? -9.490 -2.177 22.421 1.00 75.31 98 SER A N 1
ATOM 759 C CA . SER A 1 98 ? -9.578 -1.216 23.536 1.00 75.31 98 SER A CA 1
ATOM 760 C C . SER A 1 98 ? -9.421 0.242 23.092 1.00 75.31 98 SER A C 1
ATOM 762 O O . SER A 1 98 ? -10.050 1.136 23.657 1.00 75.31 98 SER A O 1
ATOM 764 N N . SER A 1 99 ? -8.629 0.487 22.044 1.00 72.38 99 SER A N 1
ATOM 765 C CA . SER A 1 99 ? -8.443 1.807 21.430 1.00 72.38 99 SER A CA 1
ATOM 766 C C . SER A 1 99 ? -9.736 2.367 20.826 1.00 72.38 99 SER A C 1
ATOM 768 O O . SER A 1 99 ? -9.943 3.573 20.857 1.00 72.38 99 SER A O 1
ATOM 770 N N . TYR A 1 100 ? -10.628 1.506 20.327 1.00 74.94 100 TYR A N 1
ATOM 771 C CA . TYR A 1 100 ? -11.941 1.888 19.796 1.00 74.94 100 TYR A CA 1
ATOM 772 C C . TYR A 1 100 ? -12.972 2.114 20.912 1.00 74.94 100 TYR A C 1
ATOM 774 O O . TYR A 1 100 ? -13.791 3.026 20.835 1.00 74.94 100 TYR A O 1
ATOM 782 N N . LEU A 1 101 ? -12.917 1.317 21.983 1.00 71.38 101 LEU A N 1
ATOM 783 C CA . LEU A 1 101 ? -13.830 1.451 23.123 1.00 71.38 101 LEU A CA 1
ATOM 784 C C . LEU A 1 101 ? -13.609 2.749 23.917 1.00 71.38 101 LEU A C 1
ATOM 786 O O . LEU A 1 101 ? -14.576 3.302 24.438 1.00 71.38 101 LEU A O 1
ATOM 790 N N . LYS A 1 102 ? -12.374 3.276 23.964 1.00 65.31 102 LYS A N 1
ATOM 791 C CA . LYS A 1 102 ? -12.073 4.587 24.575 1.00 65.31 102 LYS A CA 1
ATOM 792 C C . LYS A 1 102 ? -12.863 5.741 23.947 1.00 65.31 102 LYS A C 1
ATOM 794 O O . LYS A 1 102 ? -13.193 6.680 24.654 1.00 65.31 102 LYS A O 1
ATOM 799 N N . THR A 1 103 ? -13.200 5.652 22.661 1.00 64.81 103 THR A N 1
ATOM 800 C CA . THR A 1 103 ? -13.967 6.681 21.937 1.00 64.81 103 THR A CA 1
ATOM 801 C C . THR A 1 103 ? -15.463 6.649 22.237 1.00 64.81 103 THR A C 1
ATOM 803 O O . THR A 1 103 ? -16.117 7.661 22.061 1.00 64.81 103 THR A O 1
ATOM 806 N N . ILE A 1 104 ? -16.018 5.509 22.667 1.00 60.44 104 ILE A N 1
ATOM 807 C CA . ILE A 1 104 ? -17.457 5.386 22.980 1.00 60.44 104 ILE A CA 1
ATOM 808 C C . ILE A 1 104 ? -17.749 5.763 24.447 1.00 60.44 104 ILE A C 1
ATOM 810 O O . ILE A 1 104 ? -18.898 5.973 24.815 1.00 60.44 104 ILE A O 1
ATOM 814 N N . LYS A 1 105 ? -16.718 5.802 25.305 1.00 55.03 105 LYS A N 1
ATOM 815 C CA . LYS A 1 105 ? -16.827 6.185 26.725 1.00 55.03 105 LYS A CA 1
ATOM 816 C C . LYS A 1 105 ? -16.596 7.683 26.995 1.00 55.03 105 LYS A C 1
ATOM 818 O O . LYS A 1 105 ? -16.716 8.079 28.151 1.00 55.03 105 LYS A O 1
ATOM 823 N N . GLN A 1 106 ? -16.238 8.467 25.978 1.00 46.75 106 GLN A N 1
ATOM 824 C CA . GLN A 1 106 ? -16.277 9.936 25.998 1.00 46.75 106 GLN A CA 1
ATOM 825 C C . GLN A 1 106 ? -17.579 10.408 25.364 1.00 46.75 106 GLN A C 1
ATOM 827 O O . GLN A 1 106 ? -18.075 11.458 25.815 1.00 46.75 106 GLN A O 1
#

Secondary structure (DSSP, 8-state):
-HHHHHHHS---HHHHHHHHHHHHHHHHHHHHHHHHHHHTT--SSTTHHHHHHHHHTT--HHHHHHHHHHHHHHHHHHHHHHHHHHHHHHS-GGGS-HHHHHHH--

Sequence (106 aa):
MVGFIAKKFVWNFKTALITGLILSIVAPLIGTPIGVWVYGGLTGTVSDVFVLWLKNSGASIFTASFIPKIFNNFWDKTGTCLLVYALIKALPRQYKPSSYLKTIKQ